Protein AF-A0A1C3H3A4-F1 (afdb_monomer_lite)

Secondary structure (DSSP, 8-state):
-HHHHTT--HHHHHHHHT--HHHHHHHHHHHEETTEE-HHHHHHHHHHHHHHHSPPPGGGSHHHHHHHHHHHHHH---GGG-

InterPro domains:
  IPR025246 Transposase IS30-like HTH domain [PF13936] (2-31)
  IPR051917 Transposase/Integrase Enzymes [PTHR10948] (3-82)

pLDDT: mean 90.88, std 4.78, range [75.94, 96.56]

Structure (mmCIF, N/CA/C/O backbone):
data_AF-A0A1C3H3A4-F1
#
_entry.id   AF-A0A1C3H3A4-F1
#
loop_
_atom_site.group_PDB
_atom_site.id
_atom_site.type_symbol
_atom_site.label_atom_id
_atom_site.label_alt_id
_atom_site.label_comp_id
_atom_site.label_asym_id
_atom_site.label_entity_id
_atom_site.label_seq_id
_atom_site.pdbx_PDB_ins_code
_atom_site.Cartn_x
_atom_site.Cartn_y
_atom_site.Cartn_z
_atom_site.occupancy
_atom_site.B_iso_or_equiv
_atom_site.auth_seq_id
_atom_site.auth_comp_id
_atom_site.auth_asym_id
_atom_site.auth_atom_id
_atom_site.pdbx_PDB_model_num
ATOM 1 N N . MET A 1 1 ? 5.403 -6.015 -15.122 1.00 75.94 1 MET A N 1
ATOM 2 C CA . MET A 1 1 ? 6.098 -5.649 -16.368 1.00 75.94 1 MET A CA 1
ATOM 3 C C . MET A 1 1 ? 7.225 -6.632 -16.655 1.00 75.94 1 MET A C 1
ATOM 5 O O . MET A 1 1 ? 8.365 -6.379 -16.301 1.00 75.94 1 MET A O 1
ATOM 9 N N . ILE A 1 2 ? 6.906 -7.756 -17.301 1.00 77.62 2 ILE A N 1
ATOM 10 C CA . ILE A 1 2 ? 7.906 -8.778 -17.663 1.00 77.62 2 ILE A CA 1
ATOM 11 C C . ILE A 1 2 ? 8.931 -8.213 -18.661 1.00 77.62 2 ILE A C 1
ATOM 13 O O . ILE A 1 2 ? 10.118 -8.471 -18.520 1.00 77.62 2 ILE A O 1
ATOM 17 N N . LEU A 1 3 ? 8.487 -7.388 -19.616 1.00 82.62 3 LEU A N 1
ATOM 18 C CA . LEU A 1 3 ? 9.352 -6.736 -20.607 1.00 82.62 3 LEU A CA 1
ATOM 19 C C . LEU A 1 3 ? 10.388 -5.791 -19.975 1.00 82.62 3 LEU A C 1
ATOM 21 O O . LEU A 1 3 ? 11.548 -5.820 -20.363 1.00 82.62 3 LEU A O 1
ATOM 25 N N . HIS A 1 4 ? 10.011 -5.030 -18.942 1.00 83.75 4 HIS A N 1
ATOM 26 C CA . HIS A 1 4 ? 10.955 -4.181 -18.206 1.00 83.75 4 HIS A CA 1
ATOM 27 C C . HIS A 1 4 ? 12.104 -4.999 -17.603 1.00 83.75 4 HIS A C 1
ATOM 29 O O . HIS A 1 4 ? 13.265 -4.632 -17.731 1.00 83.75 4 HIS A O 1
ATOM 35 N N . ASN A 1 5 ? 11.790 -6.160 -17.021 1.00 85.75 5 ASN A N 1
ATOM 36 C CA . ASN A 1 5 ? 12.802 -7.053 -16.448 1.00 85.75 5 ASN A CA 1
ATOM 37 C C . ASN A 1 5 ? 13.706 -7.691 -17.513 1.00 85.75 5 ASN A C 1
ATOM 39 O O . ASN A 1 5 ? 14.800 -8.136 -17.188 1.00 85.75 5 ASN A O 1
ATOM 43 N N . LYS A 1 6 ? 13.257 -7.741 -18.773 1.00 86.94 6 LYS A N 1
ATOM 44 C CA . LYS A 1 6 ? 14.065 -8.166 -19.925 1.00 86.94 6 LYS A CA 1
ATOM 45 C C . LYS A 1 6 ? 14.943 -7.037 -20.488 1.00 86.94 6 LYS A C 1
ATOM 47 O O . LYS A 1 6 ? 15.630 -7.258 -21.476 1.00 86.94 6 LYS A O 1
ATOM 52 N N . GLY A 1 7 ? 14.922 -5.845 -19.884 1.00 84.50 7 GLY A N 1
ATOM 53 C CA . GLY A 1 7 ? 15.669 -4.676 -20.357 1.00 84.50 7 GLY A CA 1
ATOM 54 C C . GLY A 1 7 ? 15.034 -3.979 -21.562 1.00 84.50 7 GLY A C 1
ATOM 55 O O . GLY A 1 7 ? 15.686 -3.167 -22.213 1.00 84.50 7 GLY A O 1
ATOM 56 N N . GLU A 1 8 ? 13.772 -4.284 -21.875 1.00 86.44 8 GLU A N 1
ATOM 57 C CA . GLU A 1 8 ? 13.074 -3.668 -23.001 1.00 86.44 8 GLU A CA 1
ATOM 58 C C . GLU A 1 8 ? 12.836 -2.179 -22.771 1.00 86.44 8 GLU A C 1
ATOM 60 O O . GLU A 1 8 ? 12.514 -1.728 -21.665 1.00 86.44 8 GLU A O 1
ATOM 65 N N . SER A 1 9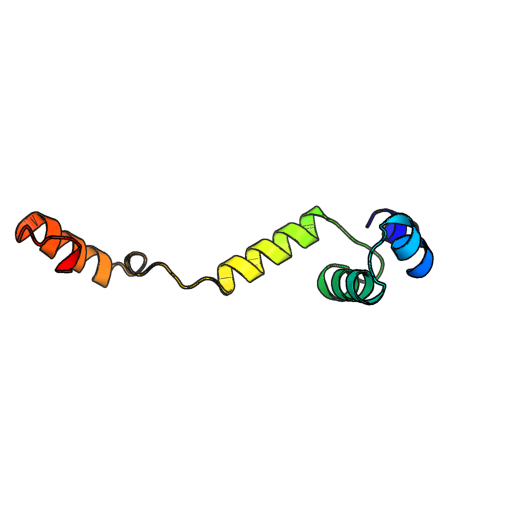 ? 12.923 -1.409 -23.855 1.00 86.44 9 SER A N 1
ATOM 66 C CA . SER A 1 9 ? 12.685 0.029 -23.785 1.00 86.44 9 SER A CA 1
ATOM 67 C C . SER A 1 9 ? 11.240 0.342 -23.356 1.00 86.44 9 SER A C 1
ATOM 69 O O . SER A 1 9 ? 10.302 -0.376 -23.724 1.00 86.44 9 SER A O 1
ATOM 71 N N . PRO A 1 10 ? 10.996 1.472 -22.666 1.00 81.94 10 PRO A N 1
ATOM 72 C CA . PRO A 1 10 ? 9.641 1.901 -22.321 1.00 81.94 10 PRO A CA 1
ATOM 73 C C . PRO A 1 10 ? 8.694 2.008 -23.528 1.00 81.94 10 PRO A C 1
ATOM 75 O O . PRO A 1 10 ? 7.493 1.784 -23.387 1.00 81.94 10 PRO A O 1
ATOM 78 N N . ALA A 1 11 ? 9.218 2.313 -24.721 1.00 86.88 11 ALA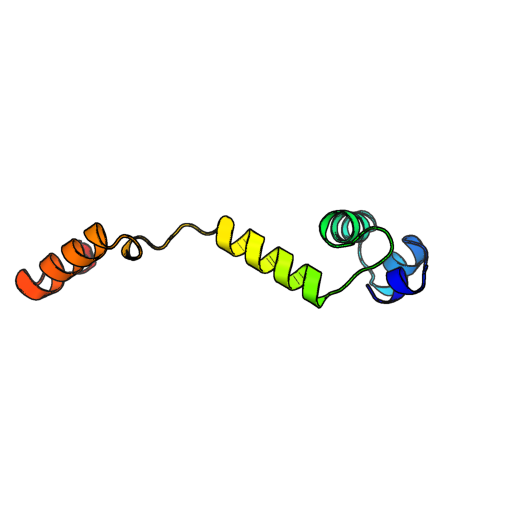 A N 1
ATOM 79 C CA . ALA A 1 11 ? 8.443 2.366 -25.960 1.00 86.88 11 ALA A CA 1
ATOM 80 C C . ALA A 1 11 ? 7.939 0.980 -26.402 1.00 86.88 11 ALA A C 1
ATOM 82 O O . ALA A 1 11 ? 6.785 0.855 -26.815 1.00 86.88 11 ALA A O 1
ATOM 83 N N . ALA A 1 12 ? 8.766 -0.061 -26.262 1.00 88.12 12 ALA A N 1
ATOM 84 C CA . ALA A 1 12 ? 8.371 -1.442 -26.543 1.00 88.12 12 ALA A CA 1
ATOM 85 C C . ALA A 1 12 ? 7.272 -1.910 -25.575 1.00 88.12 12 ALA A C 1
ATOM 87 O O . ALA A 1 12 ? 6.260 -2.464 -25.997 1.00 88.12 12 ALA A O 1
ATOM 88 N N . ILE A 1 13 ? 7.410 -1.577 -24.287 1.00 88.75 13 ILE A N 1
ATOM 89 C CA . ILE A 1 13 ? 6.409 -1.887 -23.255 1.00 88.75 13 ILE A CA 1
ATOM 90 C C . ILE A 1 13 ? 5.061 -1.216 -23.561 1.00 88.75 13 ILE A C 1
ATOM 92 O O . ILE A 1 13 ? 4.008 -1.837 -23.428 1.00 88.75 13 ILE A O 1
ATOM 96 N N . VAL A 1 14 ? 5.086 0.055 -23.971 1.00 92.88 14 VAL A N 1
ATOM 97 C CA . VAL A 1 14 ? 3.894 0.824 -24.369 1.00 92.88 14 VAL A CA 1
ATOM 98 C C . VAL A 1 14 ? 3.182 0.180 -25.552 1.00 92.88 14 VAL A C 1
ATOM 100 O O . VAL A 1 14 ? 1.959 0.038 -25.515 1.00 92.88 14 VAL A O 1
ATOM 103 N N . ARG A 1 15 ? 3.943 -0.214 -26.579 1.00 91.19 15 ARG A N 1
ATOM 104 C CA . ARG A 1 15 ? 3.407 -0.847 -27.786 1.00 91.19 15 ARG A CA 1
ATOM 105 C C . ARG A 1 15 ? 2.755 -2.190 -27.472 1.00 91.19 15 ARG A C 1
ATOM 107 O O . ARG A 1 15 ? 1.660 -2.435 -27.960 1.00 91.19 15 ARG A O 1
ATOM 114 N N . GLU A 1 16 ? 3.392 -3.004 -26.636 1.00 92.31 16 GLU A N 1
ATOM 115 C CA . GLU A 1 16 ? 2.865 -4.317 -26.257 1.00 92.31 16 GLU A CA 1
ATOM 116 C C . GLU A 1 16 ? 1.594 -4.206 -25.409 1.00 92.31 16 GLU A C 1
ATOM 118 O O . GLU A 1 16 ? 0.603 -4.887 -25.648 1.00 92.31 16 GLU A O 1
ATOM 123 N N . LEU A 1 17 ? 1.601 -3.331 -24.399 1.00 89.69 17 LEU A N 1
ATOM 124 C CA . LEU A 1 17 ? 0.495 -3.241 -23.443 1.00 89.69 17 LEU A CA 1
ATOM 125 C C . LEU A 1 17 ? -0.660 -2.354 -23.926 1.00 89.69 17 LEU A C 1
ATOM 127 O O . LEU A 1 17 ? -1.697 -2.295 -23.263 1.00 89.69 17 LEU A O 1
ATOM 131 N N . GLY A 1 18 ? -0.476 -1.604 -25.017 1.00 92.06 18 GLY A N 1
ATOM 132 C CA . GLY A 1 18 ? -1.465 -0.648 -25.522 1.00 92.06 18 GLY A CA 1
ATOM 133 C C . GLY A 1 18 ? -1.819 0.453 -24.512 1.00 92.06 18 GLY A C 1
ATOM 134 O O . GLY A 1 18 ? -2.932 0.978 -24.513 1.00 92.06 18 GLY A O 1
ATOM 135 N N . ARG A 1 19 ? -0.904 0.786 -23.591 1.00 91.81 19 ARG A N 1
ATOM 136 C CA . ARG A 1 19 ? -1.118 1.801 -22.544 1.00 91.81 19 ARG A CA 1
ATOM 137 C C . ARG A 1 19 ? -0.292 3.043 -22.815 1.00 91.81 19 ARG A C 1
ATOM 139 O O . ARG A 1 19 ? 0.829 2.963 -23.295 1.00 91.81 19 ARG A O 1
ATOM 146 N N . HIS A 1 20 ? -0.813 4.203 -22.425 1.00 92.88 20 HIS A N 1
ATOM 147 C CA . HIS A 1 20 ? -0.097 5.463 -22.591 1.00 92.88 20 HIS A CA 1
ATOM 148 C C . HIS A 1 20 ? 1.263 5.460 -21.865 1.00 92.88 20 HIS A C 1
ATOM 150 O O . HIS A 1 20 ? 1.370 4.990 -20.728 1.00 92.88 20 HIS A O 1
ATOM 156 N N . ARG A 1 21 ? 2.286 6.069 -22.482 1.00 91.06 21 ARG A N 1
ATOM 157 C CA . ARG A 1 21 ? 3.657 6.159 -21.939 1.00 91.06 21 ARG A CA 1
ATOM 158 C C . ARG A 1 21 ? 3.718 6.665 -20.501 1.00 91.06 21 ARG A C 1
ATOM 160 O O . ARG A 1 21 ? 4.437 6.110 -19.677 1.00 91.06 21 ARG A O 1
ATOM 167 N N . SER A 1 22 ? 2.907 7.668 -20.166 1.00 93.00 22 SER A N 1
ATOM 168 C CA . SER A 1 22 ? 2.890 8.241 -18.816 1.00 93.00 22 SER A CA 1
ATOM 169 C C . SER A 1 22 ? 2.275 7.297 -17.784 1.00 93.00 22 SER A C 1
ATOM 171 O O . SER A 1 22 ? 2.511 7.465 -16.593 1.00 93.00 22 SER A O 1
ATOM 173 N N . THR A 1 23 ? 1.463 6.324 -18.200 1.00 92.19 23 T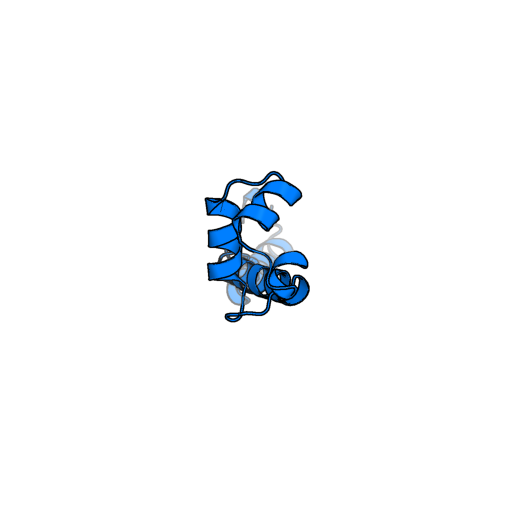HR A N 1
ATOM 174 C CA . THR A 1 23 ? 0.937 5.284 -17.305 1.00 92.19 23 THR A CA 1
ATOM 175 C C . THR A 1 23 ? 2.032 4.284 -16.965 1.00 92.19 23 THR A C 1
ATOM 177 O O . THR A 1 23 ? 2.254 4.022 -15.789 1.00 92.19 23 THR A O 1
ATOM 180 N N . ILE A 1 24 ? 2.771 3.811 -17.973 1.00 91.25 24 ILE A N 1
ATOM 181 C CA . ILE A 1 24 ? 3.911 2.902 -17.788 1.00 91.25 24 ILE A CA 1
ATOM 182 C C . ILE A 1 24 ? 4.986 3.551 -16.912 1.00 91.25 24 ILE A C 1
ATOM 184 O O . ILE A 1 24 ? 5.405 2.956 -15.925 1.00 91.25 24 ILE A O 1
ATOM 188 N N . LYS A 1 25 ? 5.364 4.803 -17.205 1.00 90.31 25 LYS A N 1
ATOM 189 C CA . LYS A 1 25 ? 6.355 5.529 -16.402 1.00 90.31 25 LYS A CA 1
ATOM 190 C C . LYS A 1 25 ? 5.919 5.665 -14.940 1.00 90.31 25 LYS A C 1
ATOM 192 O O . LYS A 1 25 ? 6.667 5.285 -14.053 1.00 90.31 25 LYS A O 1
ATOM 197 N N . ARG A 1 26 ? 4.695 6.149 -14.682 1.00 92.31 26 ARG A N 1
ATOM 198 C CA . ARG A 1 26 ? 4.186 6.324 -13.307 1.00 92.31 26 ARG A CA 1
ATOM 199 C C . ARG A 1 26 ? 4.096 5.010 -12.536 1.00 92.31 26 ARG A C 1
ATOM 201 O O . ARG A 1 26 ? 4.234 5.021 -11.319 1.00 92.31 26 ARG A O 1
ATOM 208 N N . GLU A 1 27 ? 3.810 3.907 -13.219 1.00 92.81 27 GLU A N 1
ATOM 209 C CA . GLU A 1 27 ? 3.791 2.581 -12.605 1.00 92.81 27 GLU A CA 1
ATOM 210 C C . GLU A 1 27 ? 5.203 2.132 -12.212 1.00 92.81 27 GLU A C 1
ATOM 212 O O . GLU A 1 27 ? 5.413 1.717 -11.075 1.00 92.81 27 GLU A O 1
ATOM 217 N N . LEU A 1 28 ? 6.181 2.281 -13.110 1.00 91.12 28 LEU A N 1
ATOM 218 C CA . LEU A 1 28 ? 7.584 1.969 -12.827 1.00 91.12 28 LEU A CA 1
ATOM 219 C C . LEU A 1 28 ? 8.148 2.857 -11.714 1.00 91.12 28 LEU A C 1
ATOM 221 O O . LEU A 1 28 ? 8.642 2.328 -10.725 1.00 91.12 28 LEU A O 1
ATOM 225 N N . ASP A 1 29 ? 7.987 4.177 -11.805 1.00 91.75 29 ASP A N 1
ATOM 226 C CA . ASP A 1 29 ? 8.464 5.118 -10.781 1.00 91.75 29 ASP A CA 1
ATOM 227 C C . ASP A 1 29 ? 7.921 4.769 -9.380 1.00 91.75 29 ASP A C 1
ATOM 229 O O . ASP A 1 29 ? 8.584 4.992 -8.373 1.00 91.75 29 ASP A O 1
ATOM 233 N N . ARG A 1 30 ? 6.690 4.241 -9.304 1.00 91.19 30 ARG A N 1
ATOM 234 C CA . ARG A 1 30 ? 6.016 3.942 -8.035 1.00 91.19 30 ARG A CA 1
ATOM 235 C C . ARG A 1 30 ? 6.334 2.549 -7.485 1.00 91.19 30 ARG A C 1
ATOM 237 O O . ARG A 1 30 ? 6.273 2.364 -6.268 1.00 91.19 30 ARG A O 1
ATOM 244 N N . ASN A 1 31 ? 6.563 1.567 -8.359 1.00 93.56 31 ASN A N 1
ATOM 245 C CA . ASN A 1 31 ? 6.547 0.146 -7.995 1.00 93.56 31 ASN A CA 1
ATOM 246 C C . ASN A 1 31 ? 7.773 -0.657 -8.467 1.00 93.56 31 ASN A C 1
ATOM 248 O O . ASN A 1 31 ? 7.845 -1.845 -8.161 1.00 93.56 31 ASN A O 1
ATOM 252 N N . SER A 1 32 ? 8.711 -0.055 -9.201 1.00 89.56 32 SER A N 1
ATOM 253 C CA . SER A 1 32 ? 9.990 -0.689 -9.555 1.00 89.56 32 SER A CA 1
ATOM 254 C C . SER A 1 32 ? 11.094 -0.330 -8.565 1.00 89.56 32 SER A C 1
ATOM 256 O O . SER A 1 32 ? 11.089 0.757 -7.990 1.00 89.56 32 SER A O 1
ATOM 258 N N . ASP A 1 33 ? 12.056 -1.236 -8.411 1.00 83.56 33 ASP A N 1
ATOM 259 C CA . ASP A 1 33 ? 13.257 -1.032 -7.602 1.00 83.56 33 ASP A CA 1
ATOM 260 C C . ASP A 1 33 ? 14.453 -0.839 -8.548 1.00 83.56 33 ASP A C 1
ATOM 262 O O . ASP A 1 33 ? 15.322 -1.699 -8.710 1.00 83.56 33 ASP A O 1
ATOM 266 N N . GLY A 1 34 ? 14.434 0.281 -9.277 1.00 76.69 34 GLY A N 1
ATOM 267 C CA . GLY A 1 34 ? 15.404 0.593 -10.327 1.00 76.69 34 GLY A CA 1
ATOM 268 C C . GLY A 1 34 ? 15.189 -0.264 -11.575 1.00 76.69 34 GLY A C 1
ATOM 269 O O . GLY A 1 34 ? 14.399 0.093 -12.444 1.00 76.69 34 GLY A O 1
ATOM 270 N N . ASN A 1 35 ? 15.874 -1.407 -11.663 1.00 76.75 35 ASN A N 1
ATOM 271 C CA . ASN A 1 35 ? 15.855 -2.266 -12.856 1.00 76.75 35 ASN A CA 1
ATOM 272 C C . ASN A 1 35 ? 14.867 -3.433 -12.778 1.00 76.75 35 ASN A C 1
ATOM 274 O O . ASN A 1 35 ? 14.611 -4.087 -13.789 1.00 76.75 35 ASN A O 1
ATOM 278 N N . THR A 1 36 ? 14.303 -3.715 -11.605 1.00 85.75 36 THR A N 1
ATOM 279 C CA . THR A 1 36 ? 13.410 -4.860 -11.423 1.00 85.75 36 THR A CA 1
ATOM 280 C C . THR A 1 36 ? 11.997 -4.413 -11.083 1.00 85.75 36 THR A C 1
ATOM 282 O O . THR A 1 36 ? 11.754 -3.490 -10.308 1.00 85.75 36 THR A O 1
ATOM 285 N N . TYR A 1 37 ? 11.033 -5.089 -11.697 1.00 91.44 37 TYR A N 1
ATOM 286 C CA . TYR A 1 37 ? 9.616 -4.946 -11.422 1.00 91.44 37 TYR A CA 1
ATOM 287 C C . TYR A 1 37 ? 9.056 -6.285 -10.952 1.00 91.44 37 TYR A C 1
ATOM 289 O O . TYR A 1 37 ? 9.152 -7.294 -11.657 1.00 91.44 37 TYR A O 1
ATOM 297 N N . SER A 1 38 ? 8.373 -6.282 -9.811 1.00 92.56 38 SER A N 1
ATOM 298 C CA . SER A 1 38 ? 7.594 -7.424 -9.340 1.00 92.56 38 SER A CA 1
ATOM 299 C C . SER A 1 38 ? 6.129 -7.038 -9.181 1.00 92.56 38 SER A C 1
ATOM 301 O O . SER A 1 38 ? 5.793 -6.129 -8.426 1.00 92.56 38 SER A O 1
ATOM 303 N N . ALA A 1 39 ? 5.245 -7.753 -9.882 1.00 91.44 39 ALA A N 1
ATOM 304 C CA . ALA A 1 39 ? 3.806 -7.507 -9.808 1.00 91.44 39 ALA A CA 1
ATOM 305 C C . ALA A 1 39 ? 3.241 -7.815 -8.412 1.00 91.44 39 ALA A C 1
ATOM 307 O O . ALA A 1 39 ? 2.383 -7.083 -7.927 1.00 91.44 39 ALA A O 1
ATOM 308 N N . SER A 1 40 ? 3.750 -8.855 -7.742 1.00 94.06 40 SER A N 1
ATOM 309 C CA . SER A 1 40 ? 3.323 -9.200 -6.382 1.00 94.06 40 SER A CA 1
ATOM 310 C C . SER A 1 40 ? 3.717 -8.115 -5.380 1.00 94.06 40 SER A C 1
ATOM 312 O O . SER A 1 40 ? 2.897 -7.710 -4.560 1.00 94.06 40 SER A O 1
ATOM 314 N N . GLN A 1 41 ? 4.932 -7.573 -5.495 1.00 93.62 41 GLN A N 1
ATOM 315 C CA . GLN A 1 41 ? 5.374 -6.463 -4.649 1.00 93.62 41 GLN A CA 1
ATOM 316 C C . GLN A 1 41 ? 4.598 -5.175 -4.945 1.00 93.62 41 GLN A C 1
ATOM 318 O O . GLN A 1 41 ? 4.183 -4.487 -4.016 1.00 93.62 41 GLN A O 1
ATOM 323 N N . ALA A 1 42 ? 4.350 -4.863 -6.221 1.00 93.75 42 ALA A N 1
ATOM 324 C CA . ALA A 1 42 ? 3.534 -3.717 -6.621 1.00 93.75 42 ALA A CA 1
ATOM 325 C C . ALA A 1 42 ? 2.128 -3.781 -6.000 1.00 93.75 42 ALA A C 1
ATOM 327 O O . ALA A 1 42 ? 1.645 -2.788 -5.449 1.00 93.75 42 ALA A O 1
ATOM 328 N N . GLN A 1 43 ? 1.508 -4.965 -6.027 1.00 95.12 43 GLN A N 1
ATOM 329 C CA . GLN A 1 43 ? 0.205 -5.212 -5.416 1.00 95.12 43 GLN A CA 1
ATOM 330 C C . GLN A 1 43 ? 0.243 -5.057 -3.891 1.00 95.12 43 GLN A C 1
ATOM 332 O O . GLN A 1 43 ? -0.612 -4.369 -3.336 1.00 95.12 43 GLN A O 1
ATOM 337 N N . ALA A 1 44 ? 1.244 -5.626 -3.215 1.00 95.25 44 ALA A N 1
ATOM 338 C CA . ALA A 1 44 ? 1.400 -5.485 -1.766 1.00 95.25 44 ALA A CA 1
ATOM 339 C C . ALA A 1 44 ? 1.589 -4.012 -1.353 1.00 95.25 44 ALA A C 1
ATOM 341 O O . ALA A 1 44 ? 0.896 -3.514 -0.468 1.00 95.25 44 ALA A O 1
ATOM 342 N N . ARG A 1 45 ? 2.449 -3.264 -2.062 1.00 94.69 45 ARG A N 1
ATOM 343 C CA . ARG A 1 45 ? 2.642 -1.816 -1.848 1.00 94.69 45 ARG A CA 1
ATOM 344 C C . ARG A 1 45 ? 1.359 -1.026 -2.097 1.00 94.69 45 ARG A C 1
ATOM 346 O O . ARG A 1 45 ? 1.116 -0.003 -1.460 1.00 94.69 45 ARG A O 1
ATOM 353 N N . TYR A 1 46 ? 0.553 -1.429 -3.079 1.00 94.56 46 TYR A N 1
ATOM 354 C CA . TYR A 1 46 ? -0.761 -0.829 -3.298 1.00 94.56 46 TYR A CA 1
ATOM 355 C C . TYR A 1 46 ? -1.690 -1.090 -2.108 1.00 94.56 46 TYR A C 1
ATOM 357 O O . TYR A 1 46 ? -2.241 -0.128 -1.585 1.00 94.56 46 TYR A O 1
ATOM 365 N N . GLN A 1 47 ? -1.816 -2.337 -1.648 1.00 94.94 47 GLN A N 1
ATOM 366 C CA . GLN A 1 47 ? -2.670 -2.703 -0.512 1.00 94.94 47 GLN A CA 1
ATOM 367 C C . GLN A 1 47 ? -2.300 -1.929 0.757 1.00 94.94 47 GLN A C 1
ATOM 369 O O . GLN A 1 47 ? -3.167 -1.264 1.311 1.00 94.94 47 GLN A O 1
ATOM 374 N N . GLN A 1 48 ? -1.014 -1.869 1.112 1.00 94.12 48 GLN A N 1
ATOM 375 C CA . GLN A 1 48 ? -0.528 -1.085 2.257 1.00 94.12 48 GLN A CA 1
ATOM 376 C C . GLN A 1 48 ? -0.921 0.397 2.167 1.00 94.12 48 GLN A C 1
ATOM 378 O O . GLN A 1 48 ? -1.409 0.994 3.125 1.00 94.12 48 GLN A O 1
ATOM 383 N N . ARG A 1 49 ? -0.743 1.014 0.989 1.00 94.19 49 ARG A N 1
ATOM 384 C CA . ARG A 1 49 ? -1.142 2.413 0.768 1.00 94.19 49 ARG A CA 1
ATOM 385 C C . ARG A 1 49 ? -2.652 2.591 0.852 1.00 94.19 49 ARG A C 1
ATOM 387 O O . ARG A 1 49 ? -3.109 3.613 1.346 1.00 94.19 49 ARG A O 1
ATOM 394 N N . ARG A 1 50 ? -3.430 1.623 0.361 1.00 93.19 50 ARG A N 1
ATOM 395 C CA . ARG A 1 50 ? -4.889 1.667 0.477 1.00 93.19 50 ARG A CA 1
ATOM 396 C C . ARG A 1 50 ? -5.308 1.597 1.930 1.00 93.19 50 ARG A C 1
ATOM 398 O O . ARG A 1 50 ? -6.036 2.489 2.343 1.00 93.19 50 ARG A O 1
ATOM 405 N N . GLU A 1 51 ? -4.828 0.613 2.682 1.00 89.88 51 GLU A N 1
ATOM 406 C CA . GLU A 1 51 ? -5.115 0.4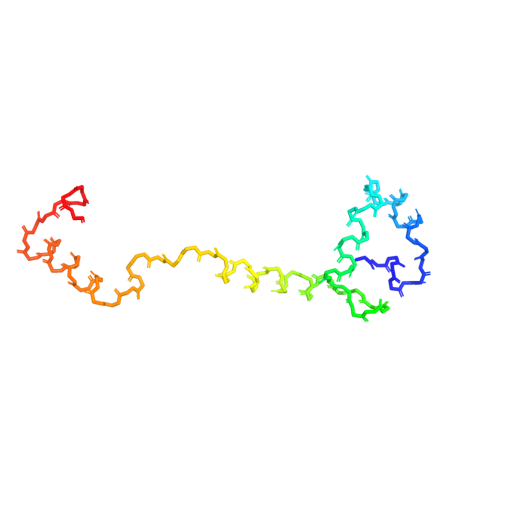48 4.112 1.00 89.88 51 GLU A CA 1
ATOM 407 C C . GLU A 1 51 ? -4.867 1.747 4.887 1.00 89.88 51 GLU A C 1
ATOM 409 O O . GLU A 1 51 ? -5.752 2.204 5.601 1.00 89.88 51 GLU A O 1
ATOM 414 N N . ALA A 1 52 ? -3.736 2.416 4.646 1.00 89.75 52 ALA A N 1
ATOM 415 C CA . ALA A 1 52 ? -3.410 3.689 5.292 1.00 89.75 52 ALA A CA 1
ATOM 416 C C . ALA A 1 52 ? -4.318 4.868 4.883 1.00 89.75 52 ALA A C 1
ATOM 418 O O . ALA A 1 52 ? -4.463 5.829 5.635 1.00 89.75 52 ALA A O 1
ATOM 419 N N . CYS A 1 53 ? -4.903 4.838 3.682 1.00 91.31 53 CYS A N 1
ATOM 420 C CA . CYS A 1 53 ? -5.787 5.897 3.186 1.00 91.31 53 CYS A CA 1
ATOM 421 C C . CYS A 1 53 ? -7.269 5.660 3.505 1.00 91.31 53 CYS A C 1
ATOM 423 O O . CYS A 1 53 ? -8.082 6.567 3.308 1.00 91.31 53 CYS A O 1
ATOM 425 N N . HIS A 1 54 ? -7.653 4.454 3.924 1.00 87.00 54 HIS A N 1
ATOM 426 C CA . HIS A 1 54 ? -9.041 4.164 4.246 1.00 87.00 54 HIS A CA 1
ATOM 427 C C . HIS A 1 54 ? -9.439 4.852 5.554 1.00 87.00 54 HIS A C 1
ATOM 429 O O . HIS A 1 54 ? -8.687 4.890 6.525 1.00 87.00 54 HIS A O 1
ATOM 435 N N . ARG A 1 55 ? -10.653 5.413 5.577 1.00 89.00 55 ARG A N 1
ATOM 436 C CA . ARG A 1 55 ? -11.242 5.910 6.819 1.00 89.00 55 ARG A CA 1
ATOM 437 C C . ARG A 1 55 ? -11.412 4.711 7.766 1.00 89.00 55 ARG A C 1
ATOM 439 O O . ARG A 1 55 ? -12.061 3.755 7.338 1.00 89.00 55 ARG A O 1
ATOM 446 N N . PRO A 1 56 ? -10.887 4.759 9.004 1.00 88.00 56 PRO A N 1
ATOM 447 C CA . PRO A 1 56 ? -11.095 3.681 9.968 1.00 88.00 56 PRO A CA 1
ATOM 448 C C . PRO A 1 56 ? -12.592 3.496 10.233 1.00 88.00 56 PRO A C 1
ATOM 450 O O . PRO A 1 56 ? -13.368 4.463 10.153 1.00 88.00 56 PRO A O 1
ATOM 453 N N . HIS A 1 57 ? -13.020 2.268 10.529 1.00 90.69 57 HIS A N 1
ATOM 454 C CA . HIS A 1 57 ? -14.413 2.048 10.884 1.00 90.69 57 HIS A CA 1
ATOM 455 C C . HIS A 1 57 ? -14.670 2.707 12.235 1.00 90.69 57 HIS A C 1
ATOM 457 O O . HIS A 1 57 ? -13.860 2.633 13.151 1.00 90.69 57 HIS A O 1
ATOM 463 N N . LYS A 1 58 ? -15.820 3.374 12.377 1.00 91.25 58 LYS A N 1
ATOM 464 C CA . LYS A 1 58 ? -16.161 4.060 13.634 1.00 91.25 58 LYS A CA 1
ATOM 465 C C . LYS A 1 58 ? -16.108 3.103 14.830 1.00 91.25 58 LYS A C 1
ATOM 467 O O . LYS A 1 58 ? -15.652 3.482 15.896 1.00 91.25 58 LYS A O 1
ATOM 472 N N . LEU A 1 59 ? -16.551 1.866 14.626 1.00 93.62 59 LEU A N 1
ATOM 473 C CA . LEU A 1 59 ? -16.608 0.839 15.663 1.00 93.62 59 LEU A CA 1
ATOM 474 C C . LEU A 1 59 ? -15.266 0.129 15.910 1.00 93.62 59 LEU A C 1
ATOM 476 O O . LEU A 1 59 ? -15.220 -0.751 16.760 1.00 93.62 59 LEU A O 1
ATOM 480 N N . ASP A 1 60 ? -14.189 0.513 15.215 1.00 93.31 60 ASP A N 1
ATOM 481 C CA . ASP A 1 60 ? -12.833 0.084 15.583 1.00 93.31 60 ASP A CA 1
ATOM 482 C C . ASP A 1 60 ? -12.368 0.781 16.875 1.00 93.31 60 ASP A C 1
ATOM 484 O O . ASP A 1 60 ? -11.483 0.280 17.565 1.00 93.31 60 ASP A O 1
ATOM 488 N N . ASP A 1 61 ? -12.969 1.928 17.224 1.00 94.88 61 ASP A N 1
ATOM 489 C CA . ASP A 1 61 ? -12.776 2.564 18.525 1.00 94.88 61 ASP A CA 1
ATOM 490 C C . ASP A 1 61 ? -13.510 1.750 19.610 1.00 94.88 61 ASP A C 1
ATOM 492 O O . ASP A 1 61 ? -14.748 1.710 19.613 1.00 94.88 61 ASP A O 1
ATOM 496 N N . PRO A 1 62 ? -12.784 1.123 20.558 1.00 95.5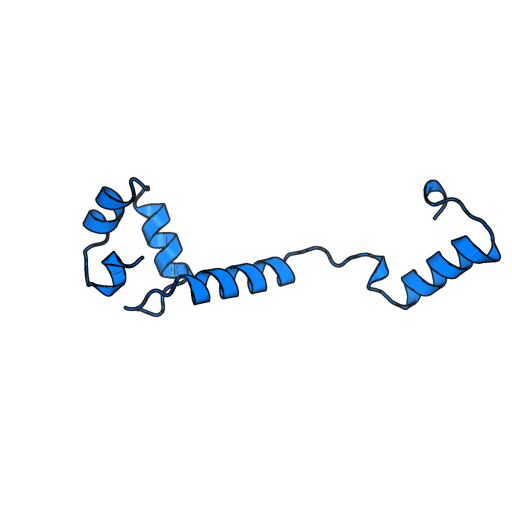6 62 PRO A N 1
ATOM 497 C CA . PRO A 1 62 ? -13.386 0.265 21.572 1.00 95.56 62 PRO A CA 1
ATOM 498 C C . PRO A 1 62 ? -14.334 1.025 22.507 1.00 95.56 62 PRO A C 1
ATOM 500 O O . PRO A 1 62 ? -15.307 0.444 22.989 1.00 95.56 62 PRO A O 1
ATOM 503 N N . VAL A 1 63 ? -14.092 2.317 22.751 1.00 96.56 63 VAL A N 1
ATOM 504 C CA . VAL A 1 63 ? -14.949 3.136 23.619 1.00 96.56 63 VAL A CA 1
ATOM 505 C C . VAL A 1 63 ? -16.284 3.391 22.931 1.00 96.56 63 VAL A C 1
ATOM 507 O O . VAL A 1 63 ? -17.344 3.155 23.519 1.00 96.56 63 VAL A O 1
ATOM 510 N N . LEU A 1 64 ? -16.240 3.816 21.665 1.00 95.62 64 LEU A N 1
ATOM 511 C CA . LEU A 1 64 ? -17.445 4.030 20.868 1.00 95.62 64 LEU A CA 1
ATOM 512 C C . LEU A 1 64 ? -18.210 2.718 20.664 1.00 95.62 64 LEU A C 1
ATOM 514 O O . LEU A 1 64 ? -19.434 2.695 20.782 1.00 95.62 64 LEU A O 1
ATOM 518 N N . HIS A 1 65 ? -17.502 1.618 20.413 1.00 96.38 65 HIS A N 1
ATOM 519 C CA . HIS A 1 65 ? -18.107 0.305 20.233 1.00 96.38 65 HIS A CA 1
ATOM 520 C C . HIS A 1 65 ? -18.886 -0.157 21.472 1.00 96.38 65 HIS A C 1
ATOM 522 O O . HIS A 1 65 ? -20.053 -0.537 21.351 1.00 96.38 65 HIS A O 1
ATOM 528 N N . GLU A 1 66 ? -18.299 -0.069 22.669 1.00 96.56 66 GLU A N 1
ATOM 529 C CA . GLU A 1 66 ? -19.003 -0.437 23.904 1.00 96.56 66 GLU A CA 1
ATOM 530 C C . GLU A 1 66 ? -20.182 0.500 24.200 1.00 96.56 66 GLU A C 1
ATOM 532 O O . GLU A 1 66 ? -21.234 0.052 24.667 1.00 96.56 66 GLU A O 1
ATOM 537 N N . GLN A 1 67 ? -20.073 1.790 23.863 1.00 95.56 67 GLN A N 1
ATOM 538 C CA . GLN A 1 67 ? -21.196 2.717 23.978 1.00 95.56 67 GLN A CA 1
ATOM 539 C C . GLN A 1 67 ? -22.360 2.325 23.059 1.00 95.56 67 GLN A C 1
ATOM 541 O O . GLN A 1 67 ? -23.493 2.227 23.534 1.00 95.56 67 GLN A O 1
ATOM 546 N N . VAL A 1 68 ? -22.090 2.079 21.775 1.00 95.62 68 VAL A N 1
ATOM 547 C CA . VAL A 1 68 ? -23.096 1.656 20.787 1.00 95.62 68 VAL A CA 1
ATOM 548 C C . VAL A 1 68 ? -23.743 0.343 21.221 1.00 95.62 68 VAL A C 1
ATOM 550 O O . VAL A 1 68 ? -24.968 0.239 21.256 1.00 95.62 68 VAL A O 1
ATOM 553 N N . LYS A 1 69 ? -22.938 -0.633 21.651 1.00 95.56 69 LYS A N 1
ATOM 554 C CA . LYS A 1 69 ? -23.411 -1.928 22.152 1.00 95.56 69 LYS A CA 1
ATOM 555 C C . LYS A 1 69 ? -24.328 -1.780 23.367 1.00 95.56 69 LYS A C 1
ATOM 557 O O . LYS A 1 69 ? -25.359 -2.444 23.437 1.00 95.56 69 LYS A O 1
ATOM 562 N N . ARG A 1 70 ? -23.994 -0.890 24.306 1.00 96.50 70 ARG A N 1
ATOM 563 C CA . ARG A 1 70 ? -24.833 -0.586 25.474 1.00 96.50 70 ARG A CA 1
ATOM 564 C C . ARG A 1 70 ? -26.169 0.044 25.073 1.00 96.50 70 ARG A C 1
ATOM 566 O O . ARG A 1 70 ? -27.205 -0.406 25.555 1.00 96.50 70 ARG A O 1
ATOM 573 N N . LEU A 1 71 ? -26.154 1.063 24.210 1.00 95.94 71 LEU A N 1
ATOM 574 C CA . LEU A 1 71 ? -27.372 1.739 23.735 1.00 95.94 71 LEU A CA 1
ATOM 575 C C . LEU A 1 71 ? -28.287 0.769 22.977 1.00 95.94 71 LEU A C 1
ATOM 577 O O . LEU A 1 71 ? -29.493 0.731 23.213 1.00 95.94 71 LEU A O 1
ATOM 581 N N . PHE A 1 72 ? -27.697 -0.076 22.139 1.00 95.94 72 PHE A N 1
ATOM 582 C CA . PHE A 1 72 ? -28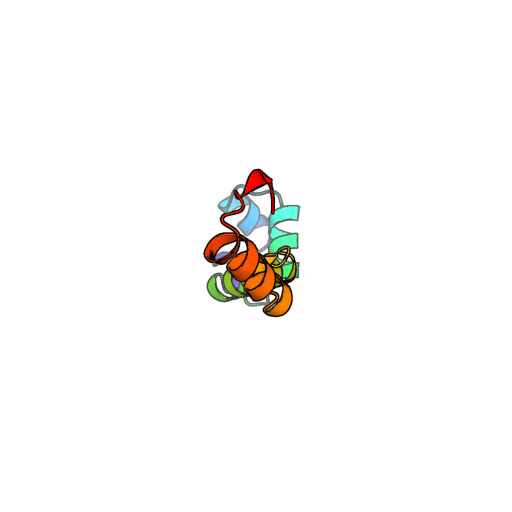.427 -1.061 21.357 1.00 95.94 72 PHE A CA 1
ATOM 583 C C . PHE A 1 72 ? -29.026 -2.179 22.227 1.00 95.94 72 PHE A C 1
ATOM 585 O O . PHE A 1 72 ? -30.218 -2.459 22.141 1.00 95.94 72 PHE A O 1
ATOM 592 N N . LEU A 1 73 ? -28.226 -2.812 23.095 1.00 96.00 73 LEU A N 1
ATOM 593 C CA . LEU A 1 73 ? -28.657 -4.006 23.837 1.00 96.00 73 LEU A CA 1
ATOM 594 C C . LEU A 1 73 ? -29.441 -3.699 25.113 1.00 96.00 73 LEU A C 1
ATOM 596 O O . LEU A 1 73 ? -30.365 -4.435 25.439 1.00 96.00 73 LEU A O 1
ATOM 600 N N . GLN A 1 74 ? -29.053 -2.665 25.863 1.00 95.31 74 GLN A N 1
ATOM 601 C CA . GLN A 1 74 ? -29.661 -2.374 27.167 1.00 95.31 74 GLN A CA 1
ATOM 602 C C . GLN A 1 74 ? -30.793 -1.360 27.060 1.00 95.31 74 GLN A C 1
ATOM 604 O O . GLN A 1 74 ? -31.722 -1.395 27.859 1.00 95.31 74 GLN A O 1
ATOM 609 N N . GLN A 1 75 ? -30.695 -0.434 26.105 1.00 92.69 75 GLN A N 1
ATOM 610 C CA . GLN A 1 75 ? -31.684 0.631 25.940 1.00 92.69 75 GLN A CA 1
ATOM 611 C C . GLN A 1 75 ? -32.593 0.401 24.729 1.00 92.69 75 GLN A C 1
ATOM 613 O O . GLN A 1 75 ? -33.561 1.137 24.569 1.00 92.69 75 GLN A O 1
ATOM 618 N N . HIS A 1 76 ? -32.322 -0.628 23.914 1.00 93.25 76 HIS A N 1
ATOM 619 C CA . HIS A 1 76 ? -33.106 -0.990 22.729 1.00 93.25 76 HIS A CA 1
ATOM 620 C C . HIS A 1 76 ? -33.246 0.148 21.708 1.00 93.25 76 HIS A C 1
ATOM 622 O O . HIS A 1 76 ? -34.268 0.266 21.032 1.00 93.25 76 HIS A O 1
ATOM 628 N N . TRP A 1 77 ? -32.222 0.997 21.595 1.00 94.75 77 TRP A N 1
ATOM 629 C CA . TRP A 1 77 ? -32.196 2.056 20.589 1.00 94.75 77 TRP A CA 1
ATOM 630 C C . TRP A 1 77 ? -32.025 1.450 19.192 1.00 94.75 77 TRP A C 1
ATOM 632 O O . TRP A 1 77 ? -31.236 0.522 18.999 1.00 94.75 77 TRP A O 1
ATOM 642 N N . SER A 1 78 ? -32.760 1.982 18.214 1.00 93.06 78 SER A N 1
ATOM 643 C CA . SER A 1 78 ? -32.610 1.582 16.811 1.00 93.06 78 SER A CA 1
ATOM 644 C C . SER A 1 78 ? -31.301 2.118 16.214 1.00 93.06 78 SER A C 1
ATOM 646 O O . SER A 1 78 ? -30.788 3.134 16.687 1.00 93.06 78 SER A O 1
ATOM 648 N N . PRO A 1 79 ? -30.755 1.487 15.159 1.00 89.56 79 PRO A N 1
ATOM 649 C CA . PRO A 1 79 ? -29.553 1.982 14.494 1.00 89.56 79 PRO A CA 1
ATOM 650 C C . PRO A 1 79 ? -29.671 3.418 13.971 1.00 89.56 79 PRO A C 1
ATOM 652 O O . PRO A 1 79 ? -28.666 4.113 13.943 1.00 89.56 79 PRO A O 1
ATOM 655 N N . GLU A 1 80 ? -30.859 3.895 13.574 1.00 93.44 80 GLU A N 1
ATOM 656 C CA . GLU A 1 80 ? -31.024 5.298 13.162 1.00 93.44 80 GLU A CA 1
ATOM 657 C C . GLU A 1 80 ? -30.951 6.297 14.332 1.00 93.44 80 GLU A C 1
ATOM 659 O O . GLU A 1 80 ? -30.750 7.491 14.109 1.00 93.44 80 GLU A O 1
ATOM 664 N N . GLN A 1 81 ? -31.129 5.831 15.570 1.00 90.75 81 GLN A N 1
ATOM 665 C CA . GLN A 1 81 ? -31.076 6.652 16.784 1.00 90.75 81 GLN A CA 1
ATOM 666 C C . GLN A 1 81 ? -29.681 6.694 17.431 1.00 90.75 81 GLN A C 1
ATOM 668 O O . GLN A 1 81 ? -29.489 7.467 18.371 1.00 90.75 81 GLN A O 1
ATOM 673 N N . ILE A 1 82 ? -28.730 5.876 16.962 1.00 84.44 82 ILE A N 1
ATOM 674 C CA . ILE A 1 82 ? -27.363 5.741 17.501 1.00 84.44 82 ILE A CA 1
ATOM 675 C C . ILE A 1 82 ? -26.341 6.245 16.475 1.00 84.44 82 ILE A C 1
ATOM 677 O O . ILE A 1 82 ? -25.445 7.023 16.875 1.00 84.44 82 ILE A O 1
#

Foldseek 3Di:
DVCLLVVHDLVVVCVVVVDDSVVSVVLCVQAPPVRDHDPVSSVVSVVVVVVVPDDDDPCVPVVVVVVVVCCCPVVVDDPVRD

Sequence (82 aa):
MILHNKGESPAAIVRELGRHRSTIKRELDRNSDGNTYSASQAQARYQQRREACHRPHKLDDPVLHEQVKRLFLQQHWSPEQI

Organism: NCBI:txid2718

Radius of gyration: 23.0 Å; chains: 1; bounding box: 49×17×55 Å